Protein AF-K9GPT7-F1 (afdb_monomer_lite)

Structure (mmCIF, N/CA/C/O backbone):
data_AF-K9GPT7-F1
#
_entry.id   AF-K9GPT7-F1
#
loop_
_atom_site.group_PDB
_atom_site.id
_atom_site.type_symbol
_atom_site.label_atom_id
_atom_site.label_alt_id
_atom_site.label_comp_id
_atom_site.label_asym_id
_atom_site.label_entity_id
_atom_site.label_seq_id
_atom_site.pdbx_PDB_ins_code
_atom_site.Cartn_x
_atom_site.Cartn_y
_atom_site.Cartn_z
_atom_site.occupancy
_atom_site.B_iso_or_equiv
_atom_site.auth_seq_id
_atom_site.auth_comp_id
_atom_site.auth_asym_id
_atom_site.auth_atom_id
_atom_site.pdbx_PDB_model_num
ATOM 1 N N . MET A 1 1 ? -18.231 -19.322 17.318 1.00 38.34 1 MET A N 1
ATOM 2 C CA . MET A 1 1 ? -18.117 -18.152 18.210 1.00 38.34 1 MET A CA 1
ATOM 3 C C . MET A 1 1 ? -16.650 -17.738 18.219 1.00 38.34 1 MET A C 1
ATOM 5 O O . MET A 1 1 ? -15.904 -18.138 19.097 1.00 38.34 1 MET A O 1
ATOM 9 N N . THR A 1 2 ? -16.192 -17.068 17.160 1.00 40.47 2 THR A N 1
ATOM 10 C CA . THR A 1 2 ? -14.881 -16.405 17.152 1.00 40.47 2 THR A CA 1
ATOM 11 C C . THR A 1 2 ? -15.151 -14.951 17.488 1.00 40.47 2 THR A C 1
ATOM 13 O O . THR A 1 2 ? -15.624 -14.199 16.640 1.00 40.47 2 THR A O 1
ATOM 16 N N . ASP A 1 3 ? -14.948 -14.609 18.754 1.00 38.91 3 ASP A N 1
ATOM 17 C CA . ASP A 1 3 ? -14.856 -13.230 19.216 1.00 38.91 3 ASP A CA 1
ATOM 18 C C . ASP A 1 3 ? -13.529 -12.691 18.663 1.00 38.91 3 ASP A C 1
ATOM 20 O O . ASP A 1 3 ? -12.458 -12.926 19.220 1.00 38.91 3 ASP A O 1
ATOM 24 N N . THR A 1 4 ? -13.562 -12.138 17.450 1.00 56.12 4 THR A N 1
ATOM 25 C CA . THR A 1 4 ? -12.431 -11.364 16.941 1.00 56.12 4 THR A CA 1
ATOM 26 C C . THR A 1 4 ? -12.516 -10.023 17.659 1.00 56.12 4 THR A C 1
ATOM 28 O O . THR A 1 4 ? -13.502 -9.317 17.439 1.00 56.12 4 THR A O 1
ATOM 31 N N . PRO A 1 5 ? -11.556 -9.679 18.540 1.00 59.09 5 PRO A N 1
ATOM 32 C CA . PRO A 1 5 ? -11.591 -8.400 19.232 1.00 59.09 5 PRO A CA 1
ATOM 33 C C . PRO A 1 5 ? -11.675 -7.288 18.189 1.00 59.09 5 PRO A C 1
ATOM 35 O O . PRO A 1 5 ? -10.974 -7.338 17.173 1.00 59.09 5 PRO A O 1
ATOM 38 N N . ALA A 1 6 ? -12.569 -6.325 18.426 1.00 65.12 6 ALA A N 1
ATOM 39 C CA . ALA A 1 6 ? -12.745 -5.186 17.538 1.00 65.12 6 ALA A CA 1
ATOM 40 C C . ALA A 1 6 ? -11.374 -4.546 17.257 1.00 65.12 6 ALA A C 1
ATOM 42 O O . ALA A 1 6 ? -10.571 -4.392 18.188 1.00 65.12 6 ALA A O 1
ATOM 43 N N . PRO A 1 7 ? -11.065 -4.225 15.991 1.00 71.00 7 PRO A N 1
ATOM 44 C CA . PRO A 1 7 ? -9.761 -3.696 15.637 1.00 71.00 7 PRO A CA 1
ATOM 45 C C . PRO A 1 7 ? -9.544 -2.369 16.367 1.00 71.00 7 PRO A C 1
ATOM 47 O O . PRO A 1 7 ? -10.315 -1.426 16.211 1.00 71.00 7 PRO A O 1
ATOM 50 N N . SER A 1 8 ? -8.500 -2.302 17.194 1.00 84.88 8 SER A N 1
ATOM 51 C CA . SER A 1 8 ? -8.157 -1.063 17.883 1.00 84.88 8 SER A CA 1
ATOM 52 C C . SER A 1 8 ? -7.527 -0.077 16.905 1.00 84.88 8 SER A C 1
ATOM 54 O O . SER A 1 8 ? -6.777 -0.457 16.002 1.00 84.88 8 SER A O 1
ATOM 56 N N . LEU A 1 9 ? -7.797 1.207 17.113 1.00 86.62 9 LEU A N 1
ATOM 57 C CA . LEU A 1 9 ? -7.287 2.288 16.277 1.00 86.62 9 LEU A CA 1
ATOM 58 C C . LEU A 1 9 ? -5.751 2.271 16.141 1.00 86.62 9 LEU A C 1
ATOM 60 O O . LEU A 1 9 ? -5.226 2.484 15.049 1.00 86.62 9 LEU A O 1
ATOM 64 N N . ASP A 1 10 ? -5.023 1.930 17.207 1.00 88.56 10 ASP A N 1
ATOM 65 C CA . ASP A 1 10 ? -3.562 1.775 17.163 1.00 88.56 10 ASP A CA 1
ATOM 66 C C . ASP A 1 10 ? -3.111 0.583 16.308 1.00 88.56 10 ASP A C 1
ATOM 68 O O . ASP A 1 10 ? -2.102 0.668 15.608 1.00 88.56 10 ASP A O 1
ATOM 72 N N . SER A 1 11 ? -3.874 -0.514 16.308 1.00 88.56 11 SER A N 1
ATOM 73 C CA . SER A 1 11 ? -3.581 -1.670 15.452 1.00 88.56 11 SER A CA 1
ATOM 74 C C . SER A 1 11 ? -3.791 -1.323 13.979 1.00 88.56 11 SER A C 1
ATOM 76 O O . SER A 1 11 ? -2.990 -1.710 13.133 1.00 88.56 11 SER A O 1
ATOM 78 N N . ILE A 1 12 ? -4.828 -0.538 13.674 1.00 89.81 12 ILE A N 1
ATOM 79 C CA . ILE A 1 12 ? -5.099 -0.046 12.318 1.00 89.81 12 ILE A CA 1
ATOM 80 C C . ILE A 1 12 ? -3.986 0.898 11.855 1.00 89.81 12 ILE A C 1
ATOM 82 O O . ILE A 1 12 ? -3.478 0.740 10.747 1.00 89.81 12 ILE A O 1
ATOM 86 N N . ARG A 1 13 ? -3.552 1.836 12.708 1.00 89.38 13 ARG A N 1
ATOM 87 C CA . ARG A 1 13 ? -2.405 2.715 12.416 1.00 89.38 13 ARG A CA 1
ATOM 88 C C . ARG A 1 13 ? -1.145 1.915 12.110 1.00 89.38 13 ARG A C 1
ATOM 90 O O . ARG A 1 13 ? -0.494 2.172 11.105 1.00 89.38 13 ARG A O 1
ATOM 97 N N . LEU A 1 14 ? -0.849 0.905 12.926 1.00 89.50 14 LEU A N 1
ATOM 98 C CA . LEU A 1 14 ? 0.307 0.041 12.718 1.00 89.50 14 LEU A CA 1
ATOM 99 C C . LEU A 1 14 ? 0.240 -0.708 11.375 1.00 89.50 14 LEU A C 1
ATOM 101 O O . LEU A 1 14 ? 1.261 -0.860 10.706 1.00 89.50 14 LEU A O 1
ATOM 105 N N . GLU A 1 15 ? -0.938 -1.182 10.965 1.00 89.69 15 GLU A N 1
ATOM 106 C CA . GLU A 1 15 ? -1.111 -1.825 9.657 1.00 89.69 15 GLU A CA 1
ATOM 107 C C . GLU A 1 15 ? -0.945 -0.837 8.491 1.00 89.69 15 GLU A C 1
ATOM 109 O O . GLU A 1 15 ? -0.294 -1.179 7.500 1.00 89.69 15 GLU A O 1
ATOM 114 N N . LEU A 1 16 ? -1.441 0.398 8.623 1.00 90.44 16 LEU A N 1
ATOM 115 C CA . LEU A 1 16 ? -1.216 1.462 7.637 1.00 90.44 16 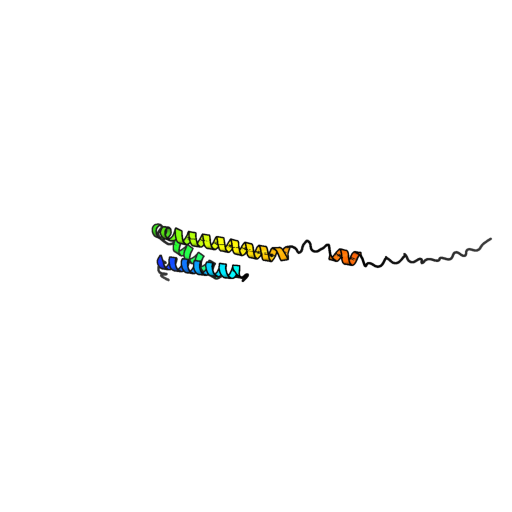LEU A CA 1
ATOM 116 C C . LEU A 1 16 ? 0.272 1.836 7.527 1.00 90.44 16 LEU A C 1
ATOM 118 O O . LEU A 1 16 ? 0.789 1.945 6.415 1.00 90.44 16 LEU A O 1
ATOM 122 N N . ASP A 1 17 ? 0.990 1.937 8.647 1.00 89.75 17 ASP A N 1
ATOM 123 C CA . ASP A 1 17 ? 2.435 2.208 8.659 1.00 89.75 17 ASP A CA 1
ATOM 124 C C . ASP A 1 17 ? 3.232 1.074 7.998 1.00 89.75 17 ASP A C 1
ATOM 126 O O . ASP A 1 17 ? 4.162 1.308 7.216 1.00 89.75 17 ASP A O 1
ATOM 130 N N . LYS A 1 18 ? 2.847 -0.183 8.250 1.00 89.81 18 LYS A N 1
ATOM 131 C CA . LYS A 1 18 ? 3.434 -1.342 7.561 1.00 89.81 18 LYS A CA 1
ATOM 132 C C . LYS A 1 18 ? 3.162 -1.295 6.061 1.00 89.81 18 LYS A C 1
ATOM 134 O O . LYS A 1 18 ? 4.060 -1.621 5.284 1.00 89.81 18 LYS A O 1
ATOM 139 N N . ALA A 1 19 ? 1.953 -0.920 5.645 1.00 90.62 19 ALA A N 1
ATOM 140 C CA . ALA A 1 19 ? 1.616 -0.759 4.234 1.00 90.62 19 ALA A CA 1
ATOM 141 C C . ALA A 1 19 ? 2.481 0.336 3.589 1.00 90.62 19 ALA A C 1
ATOM 143 O O . ALA A 1 19 ? 3.120 0.079 2.568 1.00 90.62 19 ALA A O 1
ATOM 144 N N . ALA A 1 20 ? 2.611 1.499 4.233 1.00 89.56 20 ALA A N 1
ATOM 145 C CA . ALA A 1 20 ? 3.466 2.592 3.770 1.00 89.56 20 ALA A CA 1
ATOM 146 C C . ALA A 1 20 ? 4.943 2.171 3.642 1.00 89.56 20 ALA A C 1
ATOM 148 O O . ALA A 1 20 ? 5.601 2.482 2.649 1.00 89.56 20 ALA A O 1
ATOM 149 N N . SER A 1 21 ? 5.461 1.392 4.597 1.00 90.50 21 SER A N 1
ATOM 150 C CA . SER A 1 21 ? 6.826 0.848 4.544 1.00 90.50 21 SER A CA 1
ATOM 151 C C . SER A 1 21 ? 7.048 -0.089 3.345 1.00 90.50 21 SER A C 1
ATOM 153 O O . SER A 1 21 ? 8.088 -0.033 2.674 1.00 90.50 21 SER A O 1
ATOM 155 N N . VAL A 1 22 ? 6.053 -0.924 3.027 1.00 91.12 22 VAL A N 1
ATOM 156 C CA . VAL A 1 22 ? 6.086 -1.793 1.843 1.00 91.12 22 VAL A CA 1
ATOM 157 C C . VAL A 1 22 ? 6.049 -0.963 0.560 1.00 91.12 22 VAL A C 1
ATOM 159 O O . VAL A 1 22 ? 6.852 -1.230 -0.331 1.00 91.12 22 VAL A O 1
ATOM 162 N N . VAL A 1 23 ? 5.202 0.069 0.481 1.00 91.50 23 VAL A N 1
ATOM 163 C CA . VAL A 1 23 ? 5.140 0.991 -0.671 1.00 91.50 23 VAL A CA 1
ATOM 164 C C . VAL A 1 23 ? 6.483 1.687 -0.893 1.00 91.50 23 VAL A C 1
ATOM 166 O O . VAL A 1 23 ? 7.005 1.669 -2.005 1.00 91.50 23 VAL A O 1
ATOM 169 N N . ALA A 1 24 ? 7.103 2.222 0.161 1.00 89.25 24 ALA A N 1
ATOM 170 C CA . ALA A 1 24 ? 8.414 2.865 0.062 1.00 89.25 24 ALA A CA 1
ATOM 171 C C . ALA A 1 24 ? 9.504 1.892 -0.428 1.00 89.25 24 ALA A C 1
ATOM 173 O O . ALA A 1 24 ? 10.354 2.239 -1.253 1.00 89.25 24 ALA A O 1
ATOM 174 N N . THR A 1 25 ? 9.462 0.644 0.046 1.00 90.69 25 THR A N 1
ATOM 175 C CA . THR A 1 25 ? 10.375 -0.411 -0.411 1.00 90.69 25 THR A CA 1
ATOM 176 C C . THR A 1 25 ? 10.125 -0.762 -1.879 1.00 90.69 25 THR A C 1
ATOM 178 O O . THR A 1 25 ? 11.079 -0.883 -2.650 1.00 90.69 25 THR A O 1
ATOM 181 N N . ALA A 1 26 ? 8.859 -0.882 -2.282 1.00 89.31 26 ALA A N 1
ATOM 182 C CA . ALA A 1 26 ? 8.452 -1.149 -3.654 1.00 89.31 26 ALA A CA 1
ATOM 183 C C . ALA A 1 26 ? 8.922 -0.050 -4.612 1.00 89.31 26 ALA A C 1
ATOM 185 O O . ALA A 1 26 ? 9.528 -0.366 -5.633 1.00 89.31 26 ALA A O 1
ATOM 186 N N . ALA A 1 27 ? 8.741 1.223 -4.251 1.00 87.75 27 ALA A N 1
ATOM 187 C CA . ALA A 1 27 ? 9.213 2.361 -5.039 1.00 87.75 27 ALA A CA 1
ATOM 188 C C . ALA A 1 27 ? 10.729 2.295 -5.254 1.00 87.75 27 ALA A C 1
ATOM 190 O O . ALA A 1 27 ? 11.220 2.372 -6.380 1.00 87.75 27 ALA A O 1
ATOM 191 N N . ARG A 1 28 ? 11.489 2.018 -4.187 1.00 88.94 28 ARG A N 1
ATOM 192 C CA . ARG A 1 28 ? 12.947 1.875 -4.272 1.00 88.94 28 ARG A CA 1
ATOM 193 C C . ARG A 1 28 ? 13.384 0.704 -5.160 1.00 88.94 28 ARG A C 1
ATOM 195 O O . ARG A 1 28 ? 14.403 0.813 -5.840 1.00 88.94 28 ARG A O 1
ATOM 202 N N . LEU A 1 29 ? 12.676 -0.424 -5.117 1.00 88.25 29 LEU A N 1
ATOM 203 C CA . LEU A 1 29 ? 12.973 -1.592 -5.954 1.00 88.25 29 LEU A CA 1
ATOM 204 C C . LEU A 1 29 ? 12.585 -1.355 -7.421 1.00 88.25 29 LEU A C 1
ATOM 206 O O . LEU A 1 29 ? 13.354 -1.719 -8.310 1.00 88.25 29 LEU A O 1
ATOM 210 N N . SER A 1 30 ? 11.452 -0.693 -7.660 1.00 85.81 30 SER A N 1
ATOM 211 C CA . SER A 1 30 ? 10.994 -0.275 -8.988 1.00 85.81 30 SER A CA 1
ATOM 212 C C . SER A 1 30 ? 12.006 0.660 -9.654 1.00 85.81 30 SER A C 1
ATOM 214 O O . SER A 1 30 ? 12.435 0.400 -10.775 1.00 85.81 30 SER A O 1
ATOM 216 N N . ALA A 1 31 ? 12.517 1.649 -8.910 1.00 84.38 31 ALA A N 1
ATOM 217 C CA . ALA A 1 31 ? 13.568 2.556 -9.374 1.00 84.38 31 ALA A CA 1
ATOM 218 C C . ALA A 1 31 ? 14.873 1.837 -9.779 1.00 84.38 31 ALA A C 1
ATOM 220 O O . ALA A 1 31 ? 15.647 2.341 -10.590 1.00 84.38 31 ALA A O 1
ATOM 221 N N . GLN A 1 32 ? 15.124 0.640 -9.236 1.00 85.69 32 GLN A N 1
ATOM 222 C CA . GLN A 1 32 ? 16.260 -0.219 -9.601 1.00 85.69 32 GLN A CA 1
ATOM 223 C C . GLN A 1 32 ? 15.957 -1.141 -10.796 1.00 85.69 32 GLN A C 1
ATOM 225 O O . GLN A 1 32 ? 16.783 -1.988 -11.134 1.00 85.69 32 GLN A O 1
ATOM 230 N N . GLY A 1 33 ? 14.777 -1.026 -11.413 1.00 82.81 33 GLY A N 1
ATOM 231 C CA . GLY A 1 33 ? 14.323 -1.889 -12.503 1.00 82.81 33 GLY A CA 1
ATOM 232 C C . GLY A 1 33 ? 13.965 -3.309 -12.060 1.00 82.81 33 GLY A C 1
ATOM 233 O O . GLY A 1 33 ? 13.936 -4.221 -12.887 1.00 82.81 33 GLY A O 1
ATOM 234 N N . ARG A 1 34 ? 13.727 -3.534 -10.760 1.00 84.25 34 ARG A N 1
ATOM 235 C CA . ARG A 1 34 ? 13.338 -4.848 -10.235 1.00 84.25 34 ARG A CA 1
ATOM 236 C C . ARG A 1 34 ? 11.821 -4.991 -10.243 1.00 84.25 34 ARG A C 1
ATOM 238 O O . ARG A 1 34 ? 11.101 -4.079 -9.852 1.00 84.25 34 ARG A O 1
ATOM 245 N N . THR A 1 35 ? 11.342 -6.173 -10.617 1.00 80.31 35 THR A N 1
ATOM 246 C CA . THR A 1 35 ? 9.930 -6.542 -10.474 1.00 80.31 35 THR A CA 1
ATOM 247 C C . THR A 1 35 ? 9.558 -6.643 -8.999 1.00 80.31 35 THR A C 1
ATOM 249 O O . THR A 1 35 ? 10.261 -7.299 -8.225 1.00 80.31 35 THR A O 1
ATOM 252 N N . VAL A 1 36 ? 8.444 -6.017 -8.626 1.00 84.75 36 VAL A N 1
ATOM 253 C CA . VAL A 1 36 ? 7.911 -6.020 -7.262 1.00 84.75 36 VAL A CA 1
ATOM 254 C C . VAL A 1 36 ? 6.572 -6.746 -7.247 1.00 84.75 36 VAL A C 1
ATOM 256 O O . VAL A 1 36 ? 5.720 -6.483 -8.090 1.00 84.75 36 VAL A O 1
ATOM 259 N N . ASP A 1 37 ? 6.392 -7.644 -6.281 1.00 84.56 37 ASP A N 1
ATOM 260 C CA . ASP A 1 37 ? 5.101 -8.265 -5.991 1.00 84.56 37 ASP A CA 1
ATOM 261 C C . ASP A 1 37 ? 4.348 -7.429 -4.947 1.00 84.56 37 ASP A C 1
ATOM 263 O O . ASP A 1 37 ? 4.824 -7.234 -3.826 1.00 84.56 37 ASP A O 1
ATOM 267 N N . LEU A 1 38 ? 3.181 -6.914 -5.337 1.00 87.00 38 LEU A N 1
ATOM 268 C CA . LEU A 1 38 ? 2.320 -6.073 -4.503 1.00 87.00 38 LEU A CA 1
ATOM 269 C C . LEU A 1 38 ? 1.119 -6.839 -3.926 1.00 87.00 38 LEU A C 1
ATOM 271 O O . LEU A 1 38 ? 0.321 -6.250 -3.201 1.00 87.00 38 LEU A O 1
ATOM 275 N N . SER A 1 39 ? 0.999 -8.147 -4.173 1.00 85.81 39 SER A N 1
ATOM 276 C CA . SER A 1 39 ? -0.118 -8.961 -3.664 1.00 85.81 39 SER A CA 1
ATOM 277 C C . SER A 1 39 ? -0.221 -8.925 -2.131 1.00 85.81 39 SER A C 1
ATOM 279 O O . SER A 1 39 ? -1.302 -8.789 -1.557 1.00 85.81 39 SER A O 1
ATOM 281 N N . ALA A 1 40 ? 0.924 -8.944 -1.441 1.00 82.50 40 ALA A N 1
ATOM 282 C CA . ALA A 1 40 ? 0.987 -8.823 0.014 1.00 82.50 40 ALA A CA 1
ATOM 283 C C . ALA A 1 40 ? 0.581 -7.429 0.534 1.00 82.50 40 ALA A C 1
ATOM 285 O O . ALA A 1 40 ? 0.188 -7.300 1.696 1.00 82.50 40 ALA A O 1
ATOM 286 N N . LEU A 1 41 ? 0.703 -6.385 -0.291 1.00 86.62 41 LEU A N 1
ATOM 287 C CA . LEU A 1 41 ? 0.262 -5.030 0.041 1.00 86.62 41 LEU A CA 1
ATOM 288 C C . LEU A 1 41 ? -1.257 -4.910 -0.101 1.00 86.62 41 LEU A C 1
ATOM 290 O O . LEU A 1 41 ? -1.903 -4.380 0.799 1.00 86.62 41 LEU A O 1
ATOM 294 N N . GLU A 1 42 ? -1.824 -5.459 -1.177 1.00 87.62 42 GLU A N 1
ATOM 295 C CA . GLU A 1 42 ? -3.268 -5.464 -1.429 1.00 87.62 42 GLU A CA 1
ATOM 296 C C . GLU A 1 42 ? -4.045 -6.058 -0.246 1.00 87.62 42 GLU A C 1
ATOM 298 O O . GLU A 1 42 ? -4.957 -5.421 0.280 1.00 87.62 42 GLU A O 1
ATOM 303 N N . GLY A 1 43 ? -3.626 -7.228 0.249 1.00 86.81 43 GLY A N 1
ATOM 304 C CA . GLY A 1 43 ? -4.278 -7.871 1.393 1.00 86.81 43 GLY A CA 1
ATOM 305 C C . GLY A 1 43 ? -4.245 -7.027 2.675 1.00 86.81 43 GLY A C 1
ATOM 306 O O . GLY A 1 43 ? -5.234 -6.977 3.408 1.00 86.81 43 GLY A O 1
ATOM 307 N N . LYS A 1 44 ? -3.136 -6.321 2.933 1.00 85.56 44 LYS A N 1
ATOM 308 C CA . LYS A 1 44 ? -2.992 -5.438 4.104 1.00 85.56 44 LYS A CA 1
ATOM 309 C C . LYS A 1 44 ? -3.875 -4.204 3.996 1.00 85.56 44 LYS A C 1
ATOM 311 O O . LYS A 1 44 ? -4.568 -3.869 4.952 1.00 85.56 44 LYS A O 1
ATOM 316 N N . VAL A 1 45 ? -3.874 -3.556 2.833 1.00 89.19 45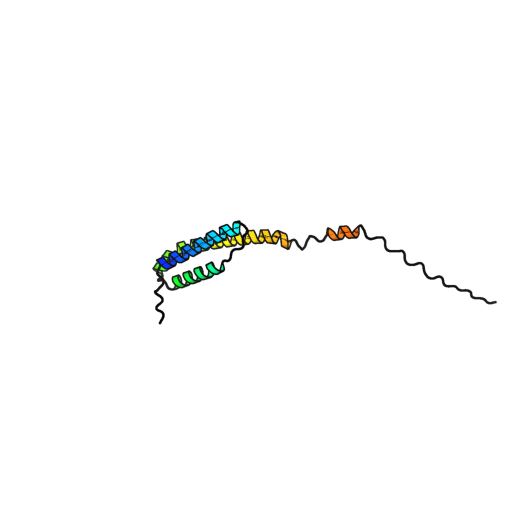 VAL A N 1
ATOM 317 C CA . VAL A 1 45 ? -4.698 -2.367 2.588 1.00 89.19 45 VAL A CA 1
ATOM 318 C C . VAL A 1 45 ? -6.179 -2.732 2.660 1.00 89.19 45 VAL A C 1
ATOM 320 O O . VAL A 1 45 ? -6.928 -2.066 3.367 1.00 89.19 45 VAL A O 1
ATOM 323 N N . ALA A 1 46 ? -6.598 -3.836 2.036 1.00 88.44 46 ALA A N 1
ATOM 324 C CA . ALA A 1 46 ? -7.976 -4.316 2.115 1.00 88.44 46 ALA A CA 1
ATOM 325 C C . ALA A 1 46 ? -8.404 -4.620 3.563 1.00 88.44 46 ALA A C 1
ATOM 327 O O . ALA A 1 46 ? -9.498 -4.237 3.983 1.00 88.44 46 ALA A O 1
ATOM 328 N N . GLY A 1 47 ? -7.529 -5.266 4.343 1.00 88.00 47 GLY A N 1
ATOM 329 C CA . GLY A 1 47 ? -7.754 -5.523 5.766 1.00 88.00 47 GLY A CA 1
ATOM 330 C C . GLY A 1 47 ? -7.903 -4.237 6.583 1.00 88.00 47 GLY A C 1
ATOM 331 O O . GLY A 1 47 ? -8.860 -4.105 7.346 1.00 88.00 47 GLY A O 1
ATOM 332 N N . ALA A 1 48 ? -7.008 -3.267 6.378 1.00 87.50 48 ALA A N 1
ATOM 333 C CA . ALA A 1 48 ? -7.057 -1.971 7.049 1.00 87.50 48 ALA A CA 1
ATOM 334 C C . ALA A 1 48 ? -8.324 -1.184 6.678 1.00 87.50 48 ALA A C 1
ATOM 336 O O . ALA A 1 48 ? -9.013 -0.693 7.565 1.00 87.50 48 ALA A O 1
ATOM 337 N N . CYS A 1 49 ? -8.696 -1.120 5.396 1.00 89.50 49 CYS A N 1
ATOM 338 C CA . CYS A 1 49 ? -9.919 -0.448 4.951 1.00 89.50 49 CYS A CA 1
ATOM 339 C C . CYS A 1 49 ? -11.179 -1.059 5.574 1.00 89.50 49 CYS A C 1
ATOM 341 O O . CYS A 1 49 ? -12.076 -0.324 5.982 1.00 89.50 49 CYS A O 1
ATOM 343 N N . ARG A 1 50 ? -11.241 -2.391 5.689 1.00 90.50 50 ARG A N 1
ATOM 344 C CA . ARG A 1 50 ? -12.361 -3.071 6.349 1.00 90.50 50 ARG A CA 1
ATOM 345 C C . ARG A 1 50 ? -12.428 -2.728 7.836 1.00 90.50 50 ARG A C 1
ATOM 347 O O . ARG A 1 50 ? -13.494 -2.383 8.324 1.00 90.50 50 ARG A O 1
ATOM 354 N N . ALA A 1 51 ? -11.287 -2.748 8.522 1.00 89.25 51 ALA A N 1
ATOM 355 C CA . ALA A 1 51 ? -11.209 -2.371 9.929 1.00 89.25 51 ALA A CA 1
ATOM 356 C C . ALA A 1 51 ? -11.605 -0.901 10.170 1.00 89.25 51 ALA A C 1
ATOM 358 O O . ALA A 1 51 ? -12.244 -0.594 11.169 1.00 89.25 51 ALA A O 1
ATOM 359 N N . ILE A 1 52 ? -11.277 -0.002 9.238 1.00 88.94 52 ILE A N 1
ATOM 360 C CA . ILE A 1 52 ? -11.673 1.413 9.294 1.00 88.94 52 ILE A CA 1
ATOM 361 C C . ILE A 1 52 ? -13.176 1.590 9.063 1.00 88.94 52 ILE A C 1
ATOM 363 O O . ILE A 1 52 ? -13.787 2.444 9.697 1.00 88.94 52 ILE A O 1
ATOM 367 N N . ALA A 1 53 ? -13.784 0.789 8.186 1.00 89.56 53 ALA A N 1
ATOM 368 C CA . ALA A 1 53 ? -15.226 0.833 7.949 1.00 89.56 53 ALA A CA 1
ATOM 369 C C . ALA A 1 53 ? -16.047 0.414 9.184 1.00 89.56 53 ALA A C 1
ATOM 371 O O . ALA A 1 53 ? -17.178 0.871 9.339 1.00 89.56 53 ALA A O 1
ATOM 372 N N . ASP A 1 54 ? -15.463 -0.410 10.059 1.00 88.94 54 ASP A N 1
ATOM 373 C CA . ASP A 1 54 ? -16.080 -0.864 11.308 1.00 88.94 54 ASP A CA 1
ATOM 374 C C . ASP A 1 54 ? -15.854 0.115 12.489 1.00 88.94 54 ASP A C 1
ATOM 376 O O . ASP A 1 54 ? -16.451 -0.060 13.554 1.00 88.94 54 ASP A O 1
ATOM 380 N N . LEU A 1 55 ? -15.021 1.157 12.326 1.00 88.31 55 LEU A N 1
ATOM 381 C CA . LEU A 1 55 ? -14.751 2.161 13.364 1.00 88.31 55 LEU A CA 1
ATOM 382 C C . LEU A 1 55 ? -15.873 3.213 13.489 1.00 88.31 55 LEU A C 1
ATOM 384 O O . LEU A 1 55 ? -16.523 3.575 12.502 1.00 88.31 55 LEU A O 1
ATOM 388 N N . PRO A 1 56 ? -16.045 3.821 14.680 1.00 89.44 56 PRO A N 1
ATOM 389 C CA . PRO A 1 56 ? -16.839 5.033 14.835 1.00 89.44 56 PRO A CA 1
ATOM 390 C C . PRO A 1 56 ? -16.321 6.162 13.937 1.00 89.44 56 PRO A C 1
ATOM 392 O O . PRO A 1 56 ? -15.117 6.334 13.746 1.00 89.44 56 PRO A O 1
ATOM 395 N N . ARG A 1 57 ? -17.234 6.999 13.431 1.00 88.31 57 ARG A N 1
ATOM 396 C CA . ARG A 1 57 ? -16.895 8.087 12.498 1.00 88.31 57 ARG A CA 1
ATOM 397 C C . ARG A 1 57 ? -15.814 9.030 13.034 1.00 88.31 57 ARG A C 1
ATOM 399 O O . ARG A 1 57 ? -14.960 9.451 12.264 1.00 88.31 57 ARG A O 1
ATOM 406 N N . GLU A 1 58 ? -15.854 9.372 14.321 1.00 89.62 58 GLU A N 1
ATOM 407 C CA . GLU A 1 58 ? -14.853 10.256 14.933 1.00 89.62 58 GLU A CA 1
ATOM 408 C C . GLU A 1 58 ? -13.449 9.652 14.863 1.00 89.62 58 GLU A C 1
ATOM 410 O O . GLU A 1 58 ? -12.508 10.322 14.445 1.00 89.62 58 GLU A O 1
ATOM 415 N N . GLU A 1 59 ? -13.332 8.365 15.185 1.00 88.38 59 GLU A N 1
ATOM 416 C CA . GLU A 1 59 ? -12.083 7.612 15.139 1.00 88.38 59 GLU A CA 1
ATOM 417 C C . GLU A 1 59 ? -11.572 7.460 13.702 1.00 88.38 59 GLU A C 1
ATOM 419 O O . GLU A 1 59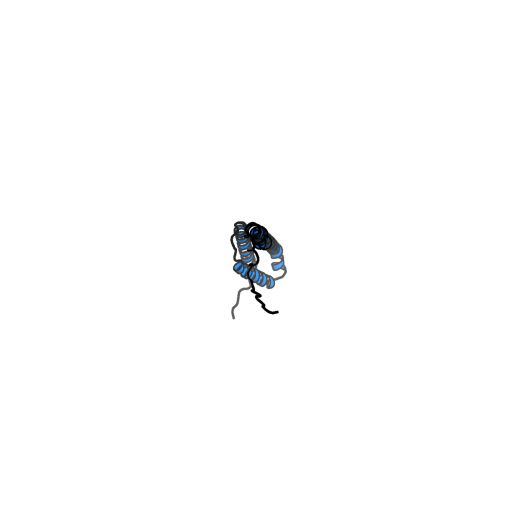 ? -10.406 7.755 13.428 1.00 88.38 59 GLU A O 1
ATOM 424 N N . ALA A 1 60 ? -12.453 7.116 12.758 1.00 88.50 60 ALA A N 1
ATOM 425 C CA . ALA A 1 60 ? -12.113 7.023 11.340 1.00 88.50 60 ALA A CA 1
ATOM 426 C C . ALA A 1 60 ? -11.619 8.365 10.765 1.00 88.50 60 ALA A C 1
ATOM 428 O O . ALA A 1 60 ? -10.643 8.397 10.014 1.00 88.50 60 ALA A O 1
ATOM 429 N N . CYS A 1 61 ? -12.228 9.490 11.162 1.00 91.31 61 CYS A N 1
ATOM 430 C CA . CYS A 1 61 ? -11.788 10.827 10.751 1.00 91.31 61 CYS A CA 1
ATOM 431 C C . CYS A 1 61 ? -10.341 11.129 11.172 1.00 91.31 61 CYS A C 1
ATOM 433 O O . CYS A 1 61 ? -9.635 11.833 10.451 1.00 91.31 61 CYS A O 1
ATOM 435 N N . THR A 1 62 ? -9.867 10.578 12.296 1.00 92.56 62 THR A N 1
ATOM 436 C CA . THR A 1 62 ? -8.470 10.772 12.729 1.00 92.56 62 THR A CA 1
ATOM 437 C C . THR A 1 62 ? -7.449 10.070 11.831 1.00 92.56 62 THR A C 1
ATOM 439 O O . THR A 1 62 ? -6.274 10.430 11.857 1.00 92.56 62 THR A O 1
ATOM 442 N N . LEU A 1 63 ? -7.881 9.087 11.034 1.00 90.62 63 LEU A N 1
ATOM 443 C CA . LEU A 1 63 ? -7.029 8.312 10.129 1.00 90.62 63 LEU A CA 1
ATOM 444 C C . LEU A 1 63 ? -6.963 8.905 8.716 1.00 90.62 63 LEU A C 1
ATOM 446 O O . LEU A 1 63 ? -6.118 8.486 7.926 1.00 90.62 63 LEU A O 1
ATOM 450 N N . LEU A 1 64 ? -7.811 9.891 8.395 1.00 89.94 64 LEU A N 1
ATOM 451 C CA . LEU A 1 64 ? -7.856 10.519 7.070 1.00 89.94 64 LEU A CA 1
ATOM 452 C C . LEU A 1 64 ? -6.494 11.053 6.598 1.00 89.94 64 LEU A C 1
ATOM 454 O O . LEU A 1 64 ? -6.131 10.742 5.467 1.00 89.94 64 LEU A O 1
ATOM 458 N N . PRO A 1 65 ? -5.699 11.773 7.418 1.00 91.38 65 PRO A N 1
ATOM 459 C CA . PRO A 1 65 ? -4.388 12.250 6.975 1.00 91.38 65 PRO A CA 1
ATOM 460 C C . PRO A 1 65 ? -3.428 11.106 6.622 1.00 91.38 65 PRO A C 1
ATOM 462 O O . PRO A 1 65 ? -2.655 11.208 5.674 1.00 91.38 65 PRO A O 1
ATOM 465 N N . THR A 1 66 ? -3.483 9.997 7.366 1.00 89.75 66 THR A N 1
ATOM 466 C CA . THR A 1 66 ? -2.647 8.814 7.114 1.00 89.75 66 THR A CA 1
ATOM 467 C C . THR A 1 66 ? -3.072 8.088 5.838 1.00 89.75 66 THR A C 1
ATOM 469 O O . THR A 1 66 ? -2.218 7.656 5.067 1.00 89.75 66 THR A O 1
ATOM 472 N N . LEU A 1 67 ? -4.380 7.976 5.586 1.00 90.38 67 LEU A N 1
ATOM 473 C CA . LEU A 1 67 ? -4.912 7.395 4.351 1.00 90.38 67 LEU A CA 1
ATOM 474 C C . LEU A 1 67 ? -4.554 8.235 3.121 1.00 90.38 67 LEU A C 1
ATOM 476 O O . LEU A 1 67 ? -4.159 7.676 2.102 1.00 90.38 67 LEU A O 1
ATOM 480 N N . ASP A 1 68 ? -4.651 9.558 3.228 1.00 92.69 68 ASP A N 1
ATOM 481 C CA . ASP A 1 68 ? -4.295 10.494 2.157 1.00 92.69 68 ASP A CA 1
ATOM 482 C C . ASP A 1 68 ? -2.800 10.413 1.802 1.00 92.69 68 ASP A C 1
ATOM 484 O O . ASP A 1 68 ? -2.421 10.322 0.631 1.00 92.69 68 ASP A O 1
ATOM 488 N N . ALA A 1 69 ? -1.939 10.320 2.821 1.00 90.31 69 ALA A N 1
ATOM 489 C CA . ALA A 1 69 ? -0.510 10.095 2.630 1.00 90.31 69 ALA A CA 1
ATOM 490 C C . ALA A 1 69 ? -0.214 8.743 1.955 1.00 90.31 69 ALA A C 1
ATOM 492 O O . ALA A 1 69 ? 0.651 8.666 1.080 1.00 90.31 69 ALA A O 1
ATOM 493 N N . LEU A 1 70 ? -0.937 7.679 2.330 1.00 90.56 70 LEU A N 1
ATOM 494 C CA . LEU A 1 70 ? -0.788 6.362 1.709 1.00 90.56 70 LEU A CA 1
ATOM 495 C C . LEU A 1 70 ? -1.231 6.375 0.239 1.00 90.56 70 LEU A C 1
ATOM 497 O O . LEU A 1 70 ? -0.521 5.827 -0.601 1.00 90.56 70 LEU A O 1
ATOM 501 N N . LEU A 1 71 ? -2.356 7.020 -0.080 1.00 91.94 71 LEU A N 1
ATOM 502 C CA . LEU A 1 71 ? -2.833 7.194 -1.457 1.00 91.94 71 LEU A CA 1
ATOM 503 C C . LEU A 1 71 ? -1.814 7.957 -2.304 1.00 91.94 71 LEU A C 1
ATOM 505 O O . LEU A 1 71 ? -1.402 7.466 -3.348 1.00 91.94 71 LEU A O 1
ATOM 509 N N . THR A 1 72 ? -1.312 9.083 -1.794 1.00 92.69 72 THR A N 1
ATOM 510 C CA . THR A 1 72 ? -0.275 9.875 -2.473 1.00 92.69 72 THR A CA 1
ATOM 511 C C . THR A 1 72 ? 0.976 9.038 -2.771 1.00 92.69 72 THR A C 1
ATOM 513 O O . THR A 1 72 ? 1.568 9.146 -3.846 1.00 92.69 72 THR A O 1
ATOM 516 N N . ALA A 1 73 ? 1.387 8.173 -1.838 1.00 89.06 73 ALA A N 1
ATOM 517 C CA . ALA A 1 73 ? 2.529 7.283 -2.036 1.00 89.06 73 ALA A CA 1
ATOM 518 C C . ALA A 1 73 ? 2.254 6.180 -3.077 1.00 89.06 73 ALA A C 1
ATOM 520 O O . ALA A 1 73 ? 3.158 5.811 -3.831 1.00 89.06 73 ALA A O 1
ATOM 521 N N . LEU A 1 74 ? 1.025 5.658 -3.133 1.00 90.94 74 LEU A N 1
ATOM 522 C CA . LEU A 1 74 ? 0.601 4.681 -4.139 1.00 90.94 74 LEU A CA 1
ATOM 523 C C . LEU A 1 74 ? 0.541 5.299 -5.540 1.00 90.94 74 LEU A C 1
ATOM 525 O O . LEU A 1 74 ? 1.039 4.684 -6.481 1.00 90.94 74 LEU A O 1
ATOM 529 N N . ASP A 1 75 ? 0.017 6.519 -5.669 1.00 92.44 75 ASP A N 1
ATOM 530 C CA . ASP A 1 75 ? -0.042 7.250 -6.940 1.00 92.44 75 ASP A CA 1
ATOM 531 C C . ASP A 1 75 ? 1.367 7.525 -7.489 1.00 92.44 75 ASP A C 1
ATOM 533 O O . ASP A 1 75 ? 1.638 7.348 -8.680 1.00 92.44 75 ASP A O 1
ATOM 537 N N . ALA A 1 76 ? 2.301 7.904 -6.609 1.00 89.00 76 ALA A N 1
ATOM 538 C CA . ALA A 1 76 ? 3.704 8.075 -6.977 1.00 89.00 76 ALA A CA 1
ATOM 539 C C . ALA A 1 76 ? 4.325 6.756 -7.472 1.00 89.00 76 ALA A C 1
ATOM 541 O O . ALA A 1 76 ? 4.952 6.726 -8.532 1.00 89.00 76 ALA A O 1
ATOM 542 N N . LEU A 1 77 ? 4.094 5.649 -6.753 1.00 89.31 77 LEU A N 1
ATOM 543 C CA . LEU A 1 77 ? 4.564 4.321 -7.157 1.00 89.31 77 LEU A CA 1
ATOM 544 C C . LEU A 1 77 ? 3.980 3.896 -8.514 1.00 89.31 77 LEU A C 1
ATOM 546 O O . LEU A 1 77 ? 4.696 3.336 -9.344 1.00 89.31 77 LEU A O 1
ATOM 550 N N . GLU A 1 78 ? 2.696 4.157 -8.759 1.00 90.44 78 GLU A N 1
ATOM 551 C CA . GLU A 1 78 ? 2.057 3.882 -10.045 1.00 90.44 78 GLU A CA 1
ATOM 552 C C . GLU A 1 78 ? 2.726 4.674 -11.180 1.00 90.44 78 GLU A C 1
ATOM 554 O O . GLU A 1 78 ? 3.015 4.111 -12.241 1.00 90.44 78 GLU A O 1
ATOM 559 N N . GLY A 1 79 ? 3.008 5.961 -10.956 1.00 88.44 79 GLY A N 1
ATOM 560 C CA . GLY A 1 79 ? 3.731 6.815 -11.900 1.00 88.44 79 GLY A CA 1
ATOM 561 C C . GLY A 1 79 ? 5.127 6.284 -12.236 1.00 88.44 79 GLY A C 1
ATOM 562 O O . GLY A 1 79 ? 5.497 6.204 -13.415 1.00 88.44 79 GLY A O 1
ATOM 563 N N . ASP A 1 80 ? 5.871 5.845 -11.221 1.00 86.50 80 ASP A N 1
ATOM 564 C CA . ASP A 1 80 ? 7.196 5.245 -11.388 1.00 86.50 80 ASP A CA 1
ATOM 565 C C . ASP A 1 80 ? 7.115 3.952 -12.207 1.00 86.50 80 ASP A C 1
ATOM 567 O O . ASP A 1 80 ? 7.840 3.784 -13.193 1.00 86.50 80 ASP A O 1
ATOM 571 N N . LEU A 1 81 ? 6.190 3.050 -11.857 1.00 86.00 81 LEU A N 1
ATOM 572 C CA . LEU A 1 81 ? 5.989 1.793 -12.582 1.00 86.00 81 LEU A CA 1
ATOM 573 C C . LEU A 1 81 ? 5.626 2.055 -14.048 1.00 86.00 81 LEU A C 1
ATOM 575 O O . LEU A 1 81 ? 6.250 1.486 -14.945 1.00 86.00 81 LEU A O 1
ATOM 579 N N . LYS A 1 82 ? 4.673 2.955 -14.316 1.00 86.19 82 LYS A N 1
ATOM 580 C CA . LYS A 1 82 ? 4.294 3.346 -15.683 1.00 86.19 82 LYS A CA 1
ATOM 581 C C . LYS A 1 82 ? 5.490 3.870 -16.470 1.00 86.19 82 LYS A C 1
ATOM 583 O O . LYS A 1 82 ? 5.670 3.476 -17.620 1.00 86.19 82 LYS A O 1
ATOM 588 N N . THR A 1 83 ? 6.328 4.701 -15.857 1.00 84.44 83 THR A N 1
ATOM 589 C CA . THR A 1 83 ? 7.530 5.255 -16.495 1.00 84.44 83 THR A CA 1
ATOM 590 C C . THR A 1 83 ? 8.541 4.158 -16.834 1.00 84.44 83 THR A C 1
ATOM 592 O O . THR A 1 83 ? 9.023 4.090 -17.967 1.00 84.44 83 THR A O 1
ATOM 595 N N . HIS A 1 84 ? 8.820 3.249 -15.897 1.00 78.12 84 HIS A N 1
ATOM 596 C CA . HIS A 1 84 ? 9.765 2.149 -16.103 1.00 78.12 84 HIS A CA 1
ATOM 597 C C . HIS A 1 84 ? 9.285 1.136 -17.147 1.00 78.12 84 HIS A C 1
ATOM 599 O O . HIS A 1 84 ? 10.068 0.720 -18.005 1.00 78.12 84 HIS A O 1
ATOM 605 N N . PHE A 1 85 ? 8.002 0.768 -17.134 1.00 73.69 85 PHE A N 1
ATOM 606 C CA . PHE A 1 85 ? 7.447 -0.144 -18.135 1.00 73.69 85 PHE A CA 1
ATOM 607 C C . PHE A 1 85 ? 7.281 0.522 -19.504 1.00 73.69 85 PHE A C 1
ATOM 609 O O . PHE A 1 85 ? 7.536 -0.134 -20.512 1.00 73.69 85 PHE A O 1
ATOM 616 N N . ALA A 1 86 ? 6.943 1.813 -19.577 1.00 74.69 86 ALA A N 1
ATOM 617 C CA . ALA A 1 86 ? 6.930 2.552 -20.840 1.00 74.69 86 ALA A CA 1
ATOM 618 C C . ALA A 1 86 ? 8.337 2.654 -21.450 1.00 74.69 86 ALA A C 1
ATOM 620 O O . ALA A 1 86 ? 8.496 2.455 -22.653 1.00 74.69 86 ALA A O 1
ATOM 621 N N . ALA A 1 87 ? 9.370 2.887 -20.633 1.00 64.94 87 ALA A N 1
ATOM 622 C CA . ALA A 1 87 ? 10.761 2.885 -21.085 1.00 64.94 87 ALA A CA 1
ATOM 623 C C . ALA A 1 87 ? 11.237 1.485 -21.523 1.00 64.94 87 ALA A C 1
ATOM 625 O O . ALA A 1 87 ? 11.931 1.359 -22.532 1.00 64.94 87 ALA A O 1
ATOM 626 N N . GLY A 1 88 ? 10.833 0.427 -20.809 1.00 61.72 88 GLY A N 1
ATOM 627 C CA . GLY A 1 88 ? 11.170 -0.961 -21.145 1.00 61.72 88 GLY A CA 1
ATOM 628 C C . GLY A 1 88 ? 10.453 -1.491 -22.394 1.00 61.72 88 GLY A C 1
ATOM 629 O O . GLY A 1 88 ? 11.051 -2.207 -23.196 1.00 61.72 88 GLY A O 1
ATOM 630 N N . LEU A 1 89 ? 9.190 -1.105 -22.604 1.00 58.81 89 LEU A N 1
ATOM 631 C CA . LEU A 1 89 ? 8.391 -1.498 -23.769 1.00 58.81 89 LEU A CA 1
ATOM 632 C C . LEU A 1 89 ? 8.622 -0.590 -24.981 1.00 58.81 89 LEU A C 1
ATOM 634 O O . LEU A 1 89 ? 8.537 -1.078 -26.102 1.00 58.81 89 LEU A O 1
ATOM 638 N N . GLY A 1 90 ? 9.002 0.678 -24.800 1.00 52.03 90 GLY A N 1
ATOM 639 C CA . GLY A 1 90 ? 9.332 1.604 -25.894 1.00 52.03 90 GLY A CA 1
ATOM 640 C C . GLY A 1 90 ? 10.522 1.161 -26.758 1.00 52.03 90 GLY A C 1
ATOM 641 O O . GLY A 1 90 ? 10.643 1.585 -27.909 1.00 52.03 90 GLY A O 1
ATOM 642 N N . GLY A 1 91 ? 11.361 0.250 -26.245 1.00 48.78 91 GLY A N 1
ATOM 643 C CA . GLY A 1 91 ? 12.387 -0.456 -27.020 1.00 48.78 91 GLY A CA 1
ATOM 644 C C . GLY A 1 91 ? 11.891 -1.729 -27.722 1.00 48.78 91 GLY A C 1
ATOM 645 O O . GLY A 1 91 ? 12.403 -2.075 -28.784 1.00 48.78 91 GLY A O 1
ATOM 646 N N . ALA A 1 92 ? 10.875 -2.408 -27.178 1.00 49.69 92 ALA A N 1
ATOM 647 C CA . ALA A 1 92 ? 10.371 -3.690 -27.684 1.00 49.69 92 ALA A CA 1
ATOM 648 C C . ALA A 1 92 ? 9.154 -3.558 -28.624 1.00 49.69 92 ALA A C 1
ATOM 650 O O . ALA A 1 92 ? 8.966 -4.391 -29.507 1.00 49.69 92 ALA A O 1
ATOM 651 N N . THR A 1 93 ? 8.354 -2.493 -28.512 1.00 46.62 93 THR A N 1
ATOM 652 C CA . THR A 1 93 ? 7.203 -2.228 -29.398 1.00 46.62 93 THR A CA 1
ATOM 653 C C . THR A 1 93 ? 7.563 -1.384 -30.622 1.00 46.62 93 THR A C 1
ATOM 655 O O . THR A 1 93 ? 6.715 -1.144 -31.476 1.00 46.62 93 THR A O 1
ATOM 658 N N . SER A 1 94 ? 8.843 -1.034 -30.793 1.00 46.97 94 SER A N 1
ATOM 659 C CA . SER A 1 94 ? 9.389 -0.583 -32.085 1.00 46.97 94 SER A CA 1
ATOM 660 C C . SER A 1 94 ? 9.686 -1.750 -33.051 1.00 46.97 94 SER A C 1
ATOM 662 O O . SER A 1 94 ? 10.319 -1.566 -34.090 1.00 46.97 94 SER A O 1
ATOM 664 N N . GLY A 1 95 ? 9.167 -2.951 -32.765 1.00 49.25 95 GLY A N 1
ATOM 665 C CA . GLY A 1 95 ? 9.165 -4.124 -33.650 1.00 49.25 95 GLY A CA 1
ATOM 666 C C . GLY A 1 95 ? 8.255 -4.020 -34.886 1.00 49.25 95 GLY A C 1
ATOM 667 O O . GLY A 1 95 ? 7.987 -5.032 -35.523 1.00 49.25 95 GLY A O 1
ATOM 668 N N . GLY A 1 96 ? 7.783 -2.818 -35.236 1.00 46.59 96 GLY A N 1
ATOM 669 C CA . GLY A 1 96 ? 7.000 -2.533 -36.445 1.00 46.59 96 GLY A CA 1
ATOM 670 C C . GLY A 1 96 ? 7.689 -1.619 -37.467 1.00 46.59 96 GLY A C 1
ATOM 671 O O . GLY A 1 96 ? 7.086 -1.304 -38.486 1.00 46.59 96 GLY A O 1
ATOM 672 N N . ALA A 1 97 ? 8.934 -1.184 -37.231 1.00 47.69 97 ALA A N 1
ATOM 673 C CA . ALA A 1 97 ? 9.648 -0.285 -38.153 1.00 47.69 97 ALA A CA 1
ATOM 674 C C . ALA A 1 97 ? 11.131 -0.647 -38.374 1.00 47.69 97 ALA A C 1
ATOM 676 O O . ALA A 1 97 ? 11.920 0.180 -38.824 1.00 47.69 97 ALA A O 1
ATOM 677 N N . ALA A 1 98 ? 11.518 -1.902 -38.123 1.00 49.88 98 ALA A N 1
ATOM 678 C CA . ALA A 1 98 ? 12.826 -2.442 -38.517 1.00 49.88 98 ALA A CA 1
ATOM 679 C C . ALA A 1 98 ? 12.771 -3.275 -39.818 1.00 49.88 98 ALA A C 1
ATOM 681 O O . ALA A 1 98 ? 13.678 -4.055 -40.097 1.00 49.88 98 ALA A O 1
ATOM 682 N N . ALA A 1 99 ? 11.731 -3.098 -40.640 1.00 53.44 99 ALA A N 1
ATOM 683 C CA . ALA A 1 99 ? 11.599 -3.736 -41.951 1.00 53.44 99 ALA A CA 1
ATOM 684 C C . ALA A 1 99 ? 11.626 -2.727 -43.121 1.00 53.44 99 ALA A C 1
ATOM 686 O O . ALA A 1 99 ? 10.704 -2.693 -43.930 1.00 53.44 99 ALA A O 1
ATOM 687 N N . PRO A 1 100 ? 12.695 -1.915 -43.252 1.00 50.59 100 PRO A N 1
ATOM 688 C CA . PRO A 1 100 ? 13.171 -1.621 -44.609 1.00 50.59 100 PRO A CA 1
ATOM 689 C C . PRO A 1 100 ? 14.678 -1.846 -44.822 1.00 50.59 100 PRO A C 1
ATOM 691 O O . PRO A 1 100 ? 15.146 -1.767 -45.955 1.00 50.59 100 PRO A O 1
ATOM 694 N N . ARG A 1 101 ? 15.462 -2.188 -43.787 1.00 53.94 101 ARG A N 1
ATOM 695 C CA . ARG A 1 101 ? 16.911 -2.436 -43.964 1.00 53.94 101 ARG A CA 1
ATOM 696 C C . ARG A 1 101 ? 17.255 -3.844 -44.453 1.00 53.94 101 ARG A C 1
ATOM 698 O O . ARG A 1 101 ? 18.168 -3.975 -45.260 1.00 53.94 101 ARG A O 1
ATOM 705 N N . ALA A 1 102 ? 16.513 -4.877 -44.046 1.00 51.69 102 ALA A N 1
ATOM 706 C CA . ALA A 1 102 ? 16.754 -6.239 -44.535 1.00 51.69 102 ALA A CA 1
ATOM 707 C C . ALA A 1 102 ? 16.360 -6.405 -46.017 1.00 51.69 102 ALA A C 1
ATOM 709 O O . ALA A 1 102 ? 17.098 -7.013 -46.787 1.00 51.69 102 ALA A O 1
ATOM 710 N N . ALA A 1 103 ? 15.255 -5.789 -46.456 1.00 55.66 103 ALA A N 1
ATOM 711 C CA . ALA A 1 103 ? 14.817 -5.834 -47.855 1.00 55.66 103 ALA A CA 1
ATOM 712 C C . ALA A 1 103 ? 15.823 -5.168 -48.819 1.00 55.66 103 ALA A C 1
ATOM 714 O O . ALA A 1 103 ? 16.044 -5.660 -49.925 1.00 55.66 103 ALA A O 1
ATOM 715 N N . ALA A 1 104 ? 16.504 -4.102 -48.381 1.00 56.72 104 ALA A N 1
ATOM 716 C CA . ALA A 1 104 ? 17.536 -3.433 -49.175 1.00 56.72 104 ALA A CA 1
ATOM 717 C C . ALA A 1 104 ? 18.812 -4.281 -49.359 1.00 56.72 104 ALA A C 1
ATOM 719 O O . ALA A 1 104 ? 19.521 -4.106 -50.350 1.00 56.72 104 ALA A O 1
ATOM 720 N N . ALA A 1 105 ? 19.096 -5.216 -48.444 1.00 57.12 105 ALA A N 1
ATOM 721 C CA . ALA A 1 105 ? 20.247 -6.112 -48.557 1.00 57.12 105 ALA A CA 1
ATOM 722 C C . ALA A 1 105 ? 20.024 -7.210 -49.613 1.00 57.12 105 ALA A C 1
ATOM 724 O O . ALA A 1 105 ? 20.938 -7.522 -50.374 1.00 57.12 105 ALA A O 1
ATOM 725 N N . TYR A 1 106 ? 18.803 -7.745 -49.720 1.00 57.38 106 TYR A N 1
ATOM 726 C CA . TYR A 1 106 ? 18.476 -8.784 -50.706 1.00 57.38 106 TYR A CA 1
ATOM 727 C C . TYR A 1 106 ? 18.115 -8.231 -52.093 1.00 57.38 106 TYR A C 1
ATOM 729 O O . TYR A 1 106 ? 18.334 -8.916 -53.088 1.00 57.38 106 TYR A O 1
ATOM 737 N N . GLY A 1 107 ? 17.647 -6.980 -52.195 1.00 54.81 107 GLY A N 1
ATOM 738 C CA . GLY A 1 107 ? 17.362 -6.343 -53.488 1.00 54.81 107 GLY A CA 1
ATOM 739 C C . GLY A 1 107 ? 18.605 -6.036 -54.334 1.00 54.81 107 GLY A C 1
ATOM 740 O O . GLY A 1 107 ? 18.505 -5.933 -55.552 1.00 54.81 107 GLY A O 1
ATOM 741 N N . ARG A 1 108 ? 19.791 -5.914 -53.718 1.00 56.50 108 ARG A N 1
ATOM 742 C CA . ARG A 1 108 ? 21.036 -5.567 -54.430 1.00 56.50 108 ARG A CA 1
ATOM 743 C C . ARG A 1 108 ? 21.806 -6.773 -54.975 1.00 56.50 108 ARG A C 1
ATOM 745 O O . ARG A 1 108 ? 22.720 -6.582 -55.767 1.00 56.50 108 ARG A O 1
ATOM 752 N N . ASN A 1 109 ? 21.446 -7.986 -54.548 1.00 51.16 109 ASN A N 1
ATOM 753 C CA . ASN A 1 109 ? 22.219 -9.207 -54.793 1.00 51.16 109 ASN A CA 1
ATOM 754 C C . ASN A 1 109 ? 21.425 -10.315 -55.503 1.00 51.16 109 ASN A C 1
ATOM 756 O O . ASN A 1 109 ? 21.875 -11.460 -55.528 1.00 51.16 109 ASN A O 1
ATOM 760 N N . GLN A 1 110 ? 20.254 -10.004 -56.071 1.00 55.44 110 GLN A N 1
ATOM 761 C CA . GLN A 1 110 ? 19.552 -10.960 -56.921 1.00 55.44 110 GLN A CA 1
ATOM 762 C C . GLN A 1 110 ? 20.334 -11.110 -58.243 1.00 55.44 110 GLN A C 1
ATOM 764 O O . GLN A 1 110 ? 20.534 -10.108 -58.935 1.00 55.44 110 GLN A O 1
ATOM 769 N N . PRO A 1 111 ? 20.812 -12.315 -58.609 1.00 60.84 111 PRO A N 1
ATOM 770 C CA . PRO A 1 111 ? 21.370 -12.538 -59.938 1.00 60.84 111 PRO A CA 1
ATOM 771 C C . P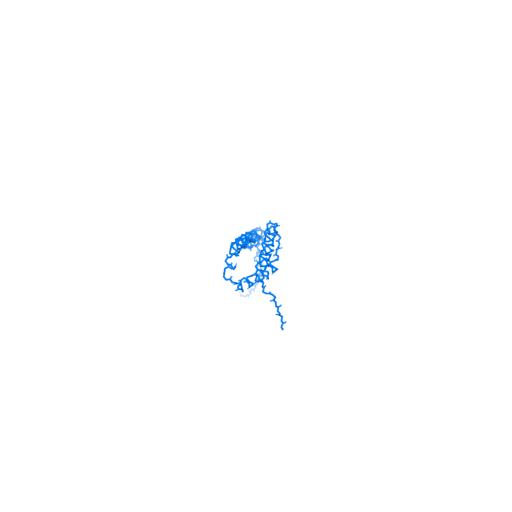RO A 1 111 ? 20.276 -12.285 -60.991 1.00 60.84 111 PRO A C 1
ATOM 773 O O . PRO A 1 111 ? 19.105 -12.580 -60.720 1.00 60.84 111 PRO A O 1
ATOM 776 N N . PRO A 1 112 ? 20.616 -11.720 -62.167 1.00 65.12 112 PRO A N 1
ATOM 777 C CA . PRO A 1 112 ? 19.627 -11.454 -63.205 1.00 65.12 112 PRO A CA 1
ATOM 778 C C . PRO A 1 112 ? 18.902 -12.757 -63.575 1.00 65.12 112 PRO A C 1
ATOM 780 O O . PRO A 1 112 ? 19.541 -13.816 -63.601 1.00 65.12 112 PRO A O 1
ATOM 783 N N . PRO A 1 113 ? 17.583 -12.711 -63.842 1.00 63.22 113 PRO A N 1
ATOM 784 C CA . PRO A 1 113 ? 16.855 -13.901 -64.256 1.00 63.22 113 PRO A CA 1
ATOM 785 C C . PRO A 1 113 ? 17.507 -14.483 -65.521 1.00 63.22 113 PRO A C 1
ATOM 787 O O . PRO A 1 113 ? 17.925 -13.714 -66.395 1.00 63.22 113 PRO A O 1
ATOM 790 N N . PRO A 1 114 ? 17.630 -15.819 -65.632 1.00 64.88 114 PRO A N 1
ATOM 791 C CA . PRO A 1 114 ? 18.184 -16.437 -66.828 1.00 64.88 114 PRO A CA 1
ATOM 792 C C . PRO A 1 114 ? 17.338 -16.050 -68.054 1.00 64.88 114 PRO A C 1
ATOM 794 O O . PRO A 1 114 ? 16.118 -15.899 -67.925 1.00 64.88 114 PRO A O 1
ATOM 797 N N . PRO A 1 115 ? 17.953 -15.878 -69.241 1.00 67.69 115 PRO A N 1
ATOM 798 C CA . PRO A 1 115 ? 17.197 -15.615 -70.459 1.00 67.69 115 PRO A CA 1
ATOM 799 C C . PRO A 1 115 ? 16.194 -16.754 -70.704 1.00 67.69 115 PRO A C 1
ATOM 801 O O . PRO A 1 115 ? 16.479 -17.901 -70.339 1.00 67.69 115 PRO A O 1
ATOM 804 N N . PRO A 1 116 ? 15.028 -16.473 -71.318 1.00 66.19 116 PRO A N 1
ATOM 805 C CA . PRO A 1 116 ? 14.103 -17.529 -71.702 1.00 66.19 116 PRO A CA 1
ATOM 806 C C . PRO A 1 116 ? 14.857 -18.534 -72.573 1.00 66.19 116 PRO A C 1
ATOM 808 O O . PRO A 1 116 ? 15.562 -18.143 -73.505 1.00 66.19 116 PRO A O 1
ATOM 811 N N . ALA A 1 117 ? 14.747 -19.818 -72.231 1.00 57.88 117 ALA A N 1
ATOM 812 C CA . ALA A 1 117 ? 15.360 -20.893 -72.990 1.00 57.88 117 ALA A CA 1
ATOM 813 C C . ALA A 1 117 ? 14.962 -20.750 -74.466 1.00 57.88 117 ALA A C 1
ATOM 815 O O . ALA A 1 117 ? 13.801 -20.934 -74.830 1.00 57.88 117 ALA A O 1
ATOM 816 N N . ALA A 1 118 ? 15.933 -20.403 -75.312 1.00 57.16 118 ALA A N 1
ATOM 817 C CA . ALA A 1 118 ? 15.815 -20.534 -76.752 1.00 57.16 118 ALA A CA 1
ATOM 818 C C . ALA A 1 118 ? 15.809 -22.034 -77.058 1.00 57.16 118 ALA A C 1
ATOM 820 O O . ALA A 1 118 ? 16.847 -22.659 -77.254 1.00 57.16 118 ALA A O 1
ATOM 821 N N . GLY A 1 119 ? 14.623 -22.626 -76.997 1.00 53.03 119 GLY A N 1
ATOM 822 C CA . GLY A 1 119 ? 14.404 -24.037 -77.248 1.00 53.03 119 GLY A CA 1
ATOM 823 C C 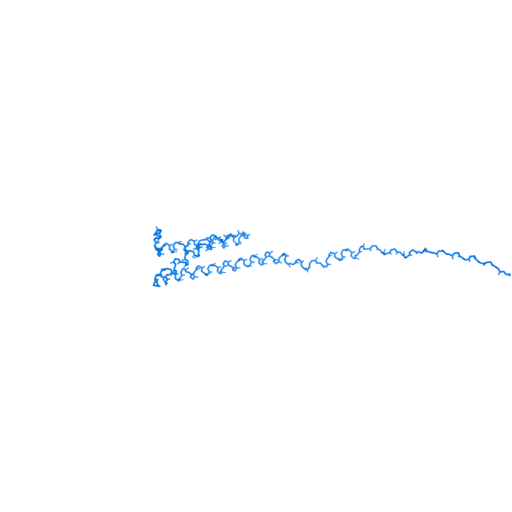. GLY A 1 119 ? 13.086 -24.229 -77.967 1.00 53.03 119 GLY A C 1
ATOM 824 O O . GLY A 1 119 ? 12.068 -24.434 -77.322 1.00 53.03 119 GLY A O 1
ATOM 825 N N . ALA A 1 120 ? 13.126 -24.157 -79.295 1.00 52.22 120 ALA A N 1
ATOM 826 C CA . ALA A 1 120 ? 12.316 -24.989 -80.181 1.00 52.22 120 ALA A CA 1
ATOM 827 C C . ALA A 1 120 ? 12.784 -24.758 -81.622 1.00 52.22 120 ALA A C 1
ATOM 829 O O . ALA A 1 120 ? 12.236 -23.943 -82.361 1.00 52.22 120 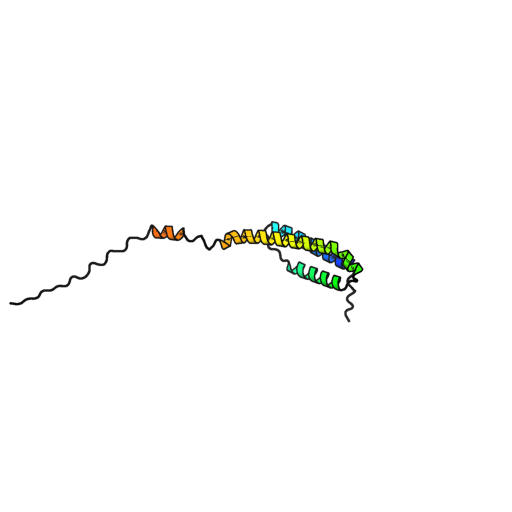ALA A O 1
ATOM 830 N N . GLY A 1 121 ? 13.824 -25.493 -82.020 1.00 53.28 121 GLY A N 1
ATOM 831 C CA . GLY A 1 121 ? 13.920 -25.899 -83.411 1.00 53.28 121 GLY A CA 1
ATOM 832 C C . GLY A 1 121 ? 12.727 -26.800 -83.723 1.00 53.28 121 GLY A C 1
ATOM 833 O O . GLY A 1 121 ? 12.386 -27.688 -82.943 1.00 53.28 121 GLY A O 1
ATOM 834 N N . SER A 1 122 ? 12.073 -26.558 -84.848 1.00 52.84 122 SER A N 1
ATOM 835 C CA . SER A 1 122 ? 11.212 -27.537 -85.504 1.00 52.84 122 SER A CA 1
ATOM 836 C C . SER A 1 122 ? 11.326 -27.295 -86.998 1.00 52.84 122 SER A C 1
ATOM 838 O O . SER A 1 122 ? 10.707 -26.396 -87.560 1.00 52.84 122 SER A O 1
ATOM 840 N N . ASP A 1 123 ? 12.276 -28.025 -87.573 1.00 56.31 123 ASP A N 1
ATOM 841 C CA . ASP A 1 123 ? 12.051 -28.907 -88.712 1.00 56.31 123 ASP A CA 1
ATOM 842 C C . ASP A 1 123 ? 10.721 -28.694 -89.461 1.00 56.31 123 ASP A C 1
ATOM 844 O O . ASP A 1 123 ? 9.636 -28.972 -88.947 1.00 56.31 123 ASP A O 1
ATOM 848 N N . ARG A 1 124 ? 10.823 -28.213 -90.702 1.00 53.53 124 ARG A N 1
ATOM 849 C CA . ARG A 1 124 ? 9.831 -28.482 -91.742 1.00 53.53 124 ARG A CA 1
ATOM 850 C C . ARG A 1 124 ? 10.575 -28.685 -93.053 1.00 53.53 124 ARG A C 1
ATOM 852 O O . ARG A 1 124 ? 10.788 -27.753 -93.823 1.00 53.53 124 ARG A O 1
ATOM 859 N N . THR A 1 125 ? 11.019 -29.920 -93.248 1.00 60.78 125 THR A N 1
ATOM 860 C CA . THR A 1 125 ? 11.095 -30.496 -94.587 1.00 60.78 125 THR A CA 1
ATOM 861 C C . THR A 1 125 ? 9.655 -30.693 -95.068 1.00 60.78 125 THR A C 1
ATOM 863 O O . THR A 1 125 ? 8.839 -31.262 -94.350 1.00 60.78 125 THR A O 1
ATOM 866 N N . ASP A 1 126 ? 9.314 -30.153 -96.235 1.00 58.72 126 ASP A N 1
ATOM 867 C CA . ASP A 1 126 ? 8.172 -30.627 -97.016 1.00 58.72 126 ASP A CA 1
ATOM 868 C C . ASP A 1 126 ? 8.525 -30.500 -98.498 1.00 58.72 126 ASP A C 1
ATOM 870 O O . ASP A 1 126 ? 9.016 -29.471 -98.966 1.00 58.72 126 ASP A O 1
ATOM 874 N N . ASP A 1 127 ? 8.364 -31.633 -99.156 1.00 60.22 127 ASP A N 1
ATOM 875 C CA . ASP A 1 127 ? 8.767 -32.031 -100.493 1.00 60.22 127 ASP A CA 1
ATOM 876 C C . ASP A 1 127 ? 7.515 -32.016 -101.381 1.00 60.22 127 ASP A C 1
ATOM 878 O O . ASP A 1 127 ? 6.448 -32.432 -100.929 1.00 60.22 127 ASP A O 1
ATOM 882 N N . GLY A 1 128 ? 7.623 -31.576 -102.638 1.00 65.88 128 GLY A N 1
ATOM 883 C CA . GLY A 1 128 ? 6.608 -31.928 -103.634 1.00 65.88 128 GLY A CA 1
ATOM 884 C C . GLY A 1 128 ? 6.398 -30.933 -104.772 1.00 65.88 128 GLY A C 1
ATOM 885 O O . GLY A 1 128 ? 5.868 -29.841 -104.560 1.00 65.88 128 GLY A O 1
ATOM 886 N N . GLY A 1 129 ? 6.707 -31.382 -105.995 1.00 56.88 129 GLY A N 1
ATOM 887 C CA . GLY A 1 129 ? 6.140 -30.857 -107.244 1.00 56.88 129 GLY A CA 1
ATOM 888 C C . GLY A 1 129 ? 7.087 -30.822 -108.427 1.00 56.88 129 GLY A C 1
ATOM 889 O O . GLY A 1 129 ? 7.458 -29.692 -108.805 1.00 56.88 129 GLY A O 1
#

Foldseek 3Di:
DPPPPQQDLVNLVVLLVVLLVLLVVLLVCLVVVHDDDCPVSVVSVVVSVVSLVVDDPVSSVVCVVSVVVSVVSVVVSVVSNCVSVCVVCVVVVCVPPPPPPVVVVVVVPDDPDDDPPPDDDDDDDDDDD

pLDDT: mean 75.41, std 16.71, range [38.34, 92.69]

Organism: NCBI:txid1238182

Radius of gyration: 36.13 Å; chains: 1; bounding box: 40×44×126 Å

Secondary structure (DSSP, 8-state):
----PPPPHHHHHHHHHHHHHHHHHHHHHHHTT-----HHHHHHHHHHHHHHHTS-HHHHHHHHHHHHHHHHHHHHHHHHHHHHHHHHHTTTTTTTS--SHHHHHHHTSPPPPPPP-------------

Sequence (129 aa):
MTDTPAPSLDSIRLELDKAASVVATAARLSAQGRTVDLSALEGKVAGACRAIADLPREEACTLLPTLDALLTALDALEGDLKTHFAAGLGGATSGGAAAPRAAAAYGRNQPPPPPPAAGAGSDRTDDGG